Protein AF-A0A937C2H9-F1 (afdb_monomer_lite)

Sequence (146 aa):
MQTLRETIWVLNKDKISGVEFFDNPVNHAARFIESYASIQLQTEENITEGFELNSGQALQLFRICQEAITNACKHSGATVIHITAASATNRLSVRISDNGKGFDTGLDVLGHFGLQNMKQRAEESNLEPTIDLSCHRHHGDCLCYC

pLDDT: mean 72.84, std 17.7, range [28.94, 94.25]

Radius of gyration: 14.74 Å; chains: 1; bounding box: 37×33×36 Å

Secondary structure (DSSP, 8-state):
--HHHHHHHHHT-SEEEHHHHHHHHHHHHHHHHTTSTTPEEEEEEEPPTT-EEEHHHHHHHHHHHHHHHHHIIIII--SEEEEEEEEETTEEEEEEEE-S----TTT-HHHHHHHHHHHHHHHHTTS---EEEEB--SS--EEEE-

Structure (mmCIF, N/CA/C/O backbone):
data_AF-A0A937C2H9-F1
#
_entry.id   AF-A0A937C2H9-F1
#
loop_
_atom_site.group_PDB
_atom_site.id
_atom_site.type_symbol
_atom_site.label_atom_id
_atom_site.label_alt_id
_atom_site.label_comp_id
_atom_site.label_asym_id
_atom_site.label_entity_id
_atom_site.label_seq_id
_atom_site.pdbx_PDB_ins_code
_atom_site.Cartn_x
_atom_site.Cartn_y
_atom_site.Cartn_z
_atom_site.occupancy
_atom_site.B_iso_or_equiv
_atom_site.auth_seq_id
_atom_site.a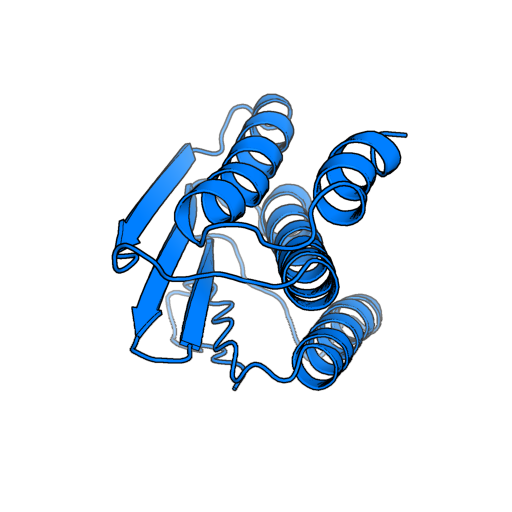uth_comp_id
_atom_site.auth_asym_id
_atom_site.auth_atom_id
_atom_site.pdbx_PDB_model_num
ATOM 1 N N . MET A 1 1 ? 14.863 11.355 2.784 1.00 42.16 1 MET A N 1
ATOM 2 C CA . MET A 1 1 ? 14.366 11.322 4.179 1.00 42.16 1 MET A CA 1
ATOM 3 C C . MET A 1 1 ? 12.923 11.817 4.201 1.00 42.16 1 MET A C 1
ATOM 5 O O . MET A 1 1 ? 12.717 13.019 4.132 1.00 42.16 1 MET A O 1
ATOM 9 N N . GLN A 1 2 ? 11.937 10.913 4.215 1.00 49.91 2 GLN A N 1
ATOM 10 C CA . GLN A 1 2 ? 10.502 11.256 4.120 1.00 49.91 2 GLN A CA 1
ATOM 11 C C . GLN A 1 2 ? 9.600 10.394 5.028 1.00 49.91 2 GLN A C 1
ATOM 13 O O . GLN A 1 2 ? 8.385 10.430 4.905 1.00 49.91 2 GLN A O 1
ATOM 18 N N . THR A 1 3 ? 10.169 9.649 5.978 1.00 53.53 3 THR A N 1
ATOM 19 C CA . THR A 1 3 ? 9.414 8.708 6.824 1.00 53.53 3 THR A CA 1
ATOM 20 C C . THR A 1 3 ? 8.667 9.380 7.982 1.00 53.53 3 THR A C 1
ATOM 22 O O . THR A 1 3 ? 7.663 8.850 8.451 1.00 53.53 3 THR A O 1
ATOM 25 N N . LEU A 1 4 ? 9.105 10.562 8.442 1.00 57.09 4 LEU A N 1
ATOM 26 C CA . LEU A 1 4 ? 8.520 11.188 9.634 1.00 57.09 4 LEU A CA 1
ATOM 27 C C . LEU A 1 4 ? 7.106 11.744 9.409 1.00 57.09 4 LEU A C 1
ATOM 29 O O . LEU A 1 4 ? 6.270 11.576 10.282 1.00 57.09 4 LEU A O 1
ATOM 33 N N . ARG A 1 5 ? 6.807 12.390 8.271 1.00 63.59 5 ARG A N 1
ATOM 34 C CA . ARG A 1 5 ? 5.518 13.091 8.070 1.00 63.59 5 ARG A CA 1
ATOM 35 C C . ARG A 1 5 ? 4.328 12.129 7.987 1.00 63.59 5 ARG A C 1
ATOM 37 O O . ARG A 1 5 ? 3.289 12.405 8.572 1.00 63.59 5 ARG A O 1
ATOM 44 N N . GLU A 1 6 ? 4.512 11.003 7.307 1.00 63.69 6 GLU A N 1
ATOM 45 C CA . GLU A 1 6 ? 3.489 9.956 7.168 1.00 63.69 6 GLU A CA 1
ATOM 46 C C . GLU A 1 6 ? 3.281 9.213 8.496 1.00 63.69 6 GLU A C 1
ATOM 48 O O . GLU A 1 6 ? 2.159 8.896 8.869 1.00 63.69 6 GLU A O 1
ATOM 53 N N . THR A 1 7 ? 4.351 9.039 9.279 1.00 62.59 7 THR A N 1
ATOM 54 C CA . THR A 1 7 ? 4.263 8.448 10.623 1.00 62.59 7 THR A CA 1
ATOM 55 C C . THR A 1 7 ? 3.625 9.410 11.636 1.00 62.59 7 THR A C 1
ATOM 57 O O . THR A 1 7 ? 2.847 8.976 12.476 1.00 62.59 7 THR A O 1
ATOM 60 N N . ILE A 1 8 ? 3.905 10.719 11.554 1.00 66.69 8 ILE A N 1
ATOM 61 C CA . ILE A 1 8 ? 3.288 11.749 12.413 1.00 66.69 8 ILE A CA 1
ATOM 62 C C . ILE A 1 8 ? 1.767 11.754 12.246 1.00 66.69 8 ILE A C 1
ATOM 64 O O . ILE A 1 8 ? 1.054 11.886 13.236 1.00 66.69 8 ILE A O 1
ATOM 68 N N . TRP A 1 9 ? 1.274 11.601 11.013 1.00 71.94 9 TRP A N 1
ATOM 69 C CA . TRP A 1 9 ? -0.161 11.508 10.752 1.00 71.94 9 TRP A CA 1
ATOM 70 C C . TRP A 1 9 ? -0.800 10.345 11.527 1.00 71.94 9 TRP A C 1
ATOM 72 O O . TRP A 1 9 ? -1.806 10.555 12.201 1.00 71.94 9 TRP A O 1
ATOM 82 N N . VAL A 1 10 ? -0.160 9.170 11.527 1.00 71.12 10 VAL A N 1
ATOM 83 C CA . VAL A 1 10 ? -0.642 8.007 12.286 1.00 71.12 10 VAL A CA 1
ATOM 84 C C . VAL A 1 10 ? -0.577 8.232 13.799 1.00 71.12 10 VAL A C 1
ATOM 86 O O . VAL A 1 10 ? -1.485 7.844 14.526 1.00 71.12 10 VAL A O 1
ATOM 89 N N . LEU A 1 11 ? 0.497 8.850 14.292 1.00 71.56 11 LEU A N 1
ATOM 90 C CA . LEU A 1 11 ? 0.738 9.009 15.731 1.00 71.56 11 LEU A CA 1
ATOM 91 C C . LEU A 1 11 ? -0.122 10.097 16.391 1.00 71.56 11 LEU A C 1
ATOM 93 O O . LEU A 1 11 ? -0.257 10.094 17.611 1.00 71.56 11 LEU A O 1
ATOM 97 N N . ASN A 1 12 ? -0.697 11.013 15.611 1.00 73.19 12 ASN A N 1
ATOM 98 C CA . ASN A 1 12 ? -1.492 12.132 16.127 1.00 73.19 12 ASN A CA 1
ATOM 99 C C . ASN A 1 12 ? -3.005 11.859 16.173 1.00 73.19 12 ASN A C 1
ATOM 101 O O . ASN A 1 12 ? -3.768 12.766 16.510 1.00 73.19 12 ASN A O 1
ATOM 105 N N . LYS A 1 13 ? -3.455 10.649 15.820 1.00 75.31 13 LYS A N 1
ATOM 106 C CA . LYS A 1 13 ? -4.873 10.268 15.820 1.00 75.31 13 LYS A CA 1
ATOM 107 C C . LYS A 1 13 ? -5.098 8.977 16.597 1.00 75.31 13 LYS A C 1
ATOM 109 O O . LYS A 1 13 ? -4.438 7.979 16.338 1.00 75.31 13 LYS A O 1
ATOM 114 N N . ASP A 1 14 ? -6.082 8.974 17.494 1.00 74.50 14 ASP A N 1
ATOM 115 C CA . ASP A 1 14 ? -6.472 7.763 18.232 1.00 74.50 14 ASP A CA 1
ATOM 116 C C . ASP A 1 14 ? -7.183 6.740 17.333 1.00 74.50 14 ASP A C 1
ATOM 118 O O . ASP A 1 14 ? -7.059 5.529 17.527 1.00 74.50 14 ASP A O 1
ATOM 122 N N . LYS A 1 15 ? -7.918 7.238 16.332 1.00 84.38 15 LYS A N 1
ATOM 123 C CA . LYS A 1 15 ? -8.693 6.457 15.366 1.00 84.38 15 LYS A CA 1
ATOM 124 C C . LYS A 1 15 ? -8.543 7.040 13.969 1.00 84.38 15 LYS A C 1
ATOM 126 O O . LYS A 1 15 ? -8.543 8.258 13.791 1.00 84.38 15 LYS A O 1
ATOM 131 N N . ILE A 1 16 ? -8.424 6.154 12.993 1.00 88.81 16 ILE A N 1
ATOM 132 C CA . ILE A 1 16 ? -8.230 6.463 11.580 1.00 88.81 16 ILE A CA 1
ATOM 133 C C . ILE A 1 16 ? -9.284 5.677 10.806 1.00 88.81 16 ILE A C 1
ATOM 135 O O . ILE A 1 16 ? -9.383 4.465 10.984 1.00 88.81 16 ILE A O 1
ATOM 139 N N . SER A 1 17 ? -10.079 6.335 9.962 1.00 90.50 17 SER A N 1
ATOM 140 C CA . SER A 1 17 ? -11.059 5.611 9.146 1.00 90.50 17 SER A CA 1
ATOM 141 C C . SER A 1 17 ? -10.355 4.759 8.087 1.00 90.50 17 SER A C 1
ATOM 143 O O . SER A 1 17 ? -9.262 5.098 7.633 1.00 90.50 17 SER A O 1
ATOM 145 N N . GLY A 1 18 ? -10.972 3.653 7.665 1.00 87.75 18 GLY A N 1
ATOM 146 C CA . GLY A 1 18 ? -10.393 2.792 6.627 1.00 87.75 18 GLY A CA 1
ATOM 147 C C . GLY A 1 18 ? -10.112 3.540 5.316 1.00 87.75 18 GLY A C 1
ATOM 148 O O . GLY A 1 18 ? -9.062 3.331 4.715 1.00 87.75 18 GLY A O 1
ATOM 149 N N . VAL A 1 19 ? -11.003 4.459 4.929 1.00 89.06 19 VAL A N 1
ATOM 150 C CA . VAL A 1 19 ? -10.842 5.334 3.753 1.00 89.06 19 VAL A CA 1
ATOM 151 C C . VAL A 1 19 ? -9.635 6.260 3.924 1.00 89.06 19 VAL A C 1
ATOM 153 O O . VAL A 1 19 ? -8.748 6.296 3.077 1.00 89.06 19 VAL A O 1
ATOM 156 N N . GLU A 1 20 ? -9.529 6.938 5.073 1.00 89.38 20 GLU A N 1
ATOM 157 C CA . GLU A 1 20 ? -8.392 7.823 5.354 1.00 89.38 20 GLU A CA 1
ATOM 158 C C . GLU A 1 20 ? -7.069 7.045 5.394 1.00 89.38 20 GLU A C 1
ATOM 160 O O . GLU A 1 20 ? -6.021 7.527 4.958 1.00 89.38 20 GLU A O 1
ATOM 165 N N . PHE A 1 21 ? -7.103 5.811 5.900 1.00 90.44 21 PHE A N 1
ATOM 166 C CA . PHE A 1 21 ? -5.965 4.916 5.806 1.00 90.44 21 PHE A CA 1
ATOM 167 C C . PHE A 1 21 ? -5.602 4.622 4.348 1.00 90.44 21 PHE A C 1
ATOM 169 O O . PHE A 1 21 ? -4.430 4.756 4.005 1.00 90.44 21 PHE A O 1
ATOM 176 N N . PHE A 1 22 ? -6.565 4.252 3.500 1.00 91.12 22 PHE A N 1
ATOM 177 C CA . PHE A 1 22 ? -6.319 3.840 2.115 1.00 91.12 22 PHE A CA 1
ATOM 178 C C . PHE A 1 22 ? -5.680 4.939 1.256 1.00 91.12 22 PHE A C 1
ATOM 180 O O . PHE A 1 22 ? -4.782 4.655 0.456 1.00 91.12 22 PHE A O 1
ATOM 187 N N . ASP A 1 23 ? -6.031 6.200 1.505 1.00 90.88 23 ASP A N 1
ATOM 188 C CA . ASP A 1 23 ? -5.406 7.349 0.847 1.00 90.88 23 ASP A CA 1
ATOM 189 C C . ASP A 1 23 ? -3.881 7.394 1.047 1.00 90.88 23 ASP A C 1
ATOM 191 O O . ASP A 1 23 ? -3.142 7.871 0.183 1.00 90.88 23 ASP A O 1
ATOM 195 N N . ASN A 1 24 ? -3.360 6.902 2.175 1.00 90.62 24 ASN A N 1
ATOM 196 C CA . ASN A 1 24 ? -1.939 7.022 2.503 1.00 90.62 24 ASN A CA 1
ATOM 197 C C . ASN A 1 24 ? -1.041 6.125 1.627 1.00 90.62 24 ASN A C 1
ATOM 199 O O . ASN A 1 24 ? -0.123 6.662 0.994 1.00 90.62 24 ASN A O 1
ATOM 203 N N . PRO A 1 25 ? -1.267 4.797 1.525 1.00 89.19 25 PRO A N 1
ATOM 204 C CA . PRO A 1 25 ? -0.577 3.941 0.562 1.00 89.19 25 PRO A CA 1
ATOM 205 C C . PRO A 1 25 ? -0.708 4.421 -0.884 1.00 89.19 25 PRO A C 1
ATOM 207 O O . PRO A 1 25 ? 0.289 4.425 -1.605 1.00 89.19 25 PRO A O 1
ATOM 210 N N . VAL A 1 26 ? -1.894 4.878 -1.301 1.00 91.62 26 VAL A N 1
ATOM 211 C CA . VAL A 1 26 ? -2.129 5.386 -2.664 1.00 91.62 26 VAL A CA 1
ATOM 212 C C . VAL A 1 26 ? -1.273 6.623 -2.938 1.00 91.62 26 VAL A C 1
ATOM 214 O O . VAL A 1 26 ? -0.532 6.665 -3.920 1.00 91.62 26 VAL A O 1
ATOM 217 N N . ASN A 1 27 ? -1.282 7.600 -2.028 1.00 90.56 27 ASN A N 1
ATOM 218 C CA . ASN A 1 27 ? -0.457 8.802 -2.143 1.00 90.56 27 ASN A CA 1
ATOM 219 C C . ASN A 1 27 ? 1.044 8.499 -2.075 1.00 90.56 27 ASN A C 1
ATOM 221 O O . ASN A 1 27 ? 1.852 9.222 -2.664 1.00 90.56 27 ASN A O 1
ATOM 225 N N . HIS A 1 28 ? 1.442 7.473 -1.322 1.00 88.75 28 HIS A N 1
ATOM 226 C CA . HIS A 1 28 ? 2.824 7.009 -1.281 1.00 88.75 28 HIS A CA 1
ATOM 227 C C . HIS A 1 28 ? 3.237 6.396 -2.629 1.00 88.75 28 HIS A C 1
ATOM 229 O O . HIS A 1 28 ? 4.280 6.765 -3.169 1.00 88.75 28 HIS A O 1
ATOM 235 N N . ALA A 1 29 ? 2.396 5.532 -3.207 1.00 88.81 29 ALA A N 1
ATOM 236 C CA . ALA A 1 29 ? 2.625 4.924 -4.515 1.00 88.81 29 ALA A CA 1
ATOM 237 C C . ALA A 1 29 ? 2.691 5.963 -5.636 1.00 88.81 29 ALA A C 1
ATOM 239 O O . ALA A 1 29 ? 3.637 5.934 -6.418 1.00 88.81 29 ALA A O 1
ATOM 240 N N . ALA A 1 30 ? 1.754 6.915 -5.678 1.00 89.75 30 ALA A N 1
ATOM 241 C CA . ALA A 1 30 ? 1.725 7.973 -6.688 1.00 89.75 30 ALA A CA 1
ATOM 242 C C . ALA A 1 30 ? 3.046 8.764 -6.726 1.00 89.75 30 ALA A C 1
ATOM 244 O O . ALA A 1 30 ? 3.666 8.887 -7.780 1.00 89.75 30 ALA A O 1
ATOM 245 N N . ARG A 1 31 ? 3.545 9.192 -5.558 1.00 86.25 31 ARG A N 1
ATOM 246 C CA . ARG A 1 31 ? 4.836 9.895 -5.430 1.00 86.25 31 ARG A CA 1
ATOM 247 C C . ARG A 1 31 ? 6.029 9.039 -5.842 1.00 86.25 31 ARG A C 1
ATOM 249 O O . ARG A 1 31 ? 7.008 9.551 -6.378 1.00 86.25 31 ARG A O 1
ATOM 256 N N . PHE A 1 32 ? 5.974 7.739 -5.568 1.00 81.69 32 PHE A N 1
ATOM 257 C CA . PHE A 1 32 ? 7.028 6.823 -5.986 1.00 81.69 32 PHE A CA 1
ATOM 258 C C . PHE A 1 32 ? 7.044 6.676 -7.510 1.00 81.69 32 PHE A C 1
ATOM 260 O O . PHE A 1 32 ? 8.098 6.805 -8.126 1.00 81.69 32 PHE A O 1
ATOM 267 N N . ILE A 1 33 ? 5.870 6.473 -8.110 1.00 84.38 33 ILE A N 1
ATOM 268 C CA . ILE A 1 33 ? 5.662 6.273 -9.547 1.00 84.38 33 ILE A CA 1
ATOM 269 C C . ILE A 1 33 ? 6.006 7.523 -10.365 1.00 84.38 33 ILE A C 1
ATOM 271 O O . ILE A 1 33 ? 6.492 7.381 -11.481 1.00 84.38 33 ILE A O 1
ATOM 275 N N . GLU A 1 34 ? 5.877 8.736 -9.817 1.00 80.44 34 GLU A N 1
ATOM 276 C CA . GLU A 1 34 ? 6.371 9.963 -10.473 1.00 80.44 34 GLU A CA 1
ATOM 277 C C . GLU A 1 34 ? 7.854 9.865 -10.882 1.00 80.44 34 GLU A C 1
ATOM 279 O O . GLU A 1 34 ? 8.265 10.435 -11.892 1.00 80.44 34 GLU A O 1
ATOM 284 N N . SER A 1 35 ? 8.662 9.099 -10.136 1.00 78.88 35 SER A N 1
ATOM 285 C CA . SER A 1 35 ? 10.075 8.854 -10.465 1.00 78.88 35 SER A CA 1
ATOM 286 C C . SER A 1 35 ? 10.281 7.761 -11.529 1.00 78.88 35 SER A C 1
ATOM 288 O O . SER A 1 35 ? 11.390 7.599 -12.037 1.00 78.88 35 SER A O 1
ATOM 290 N N . TYR A 1 36 ? 9.230 7.018 -11.882 1.00 73.62 36 TYR A N 1
ATOM 291 C CA . TYR A 1 36 ? 9.226 5.890 -12.813 1.00 73.62 36 TYR A CA 1
ATOM 292 C C . TYR A 1 36 ? 8.149 6.105 -13.889 1.00 73.62 36 TYR A C 1
ATOM 294 O O . TYR A 1 36 ? 7.068 5.525 -13.832 1.00 73.62 36 TYR A O 1
ATOM 302 N N . ALA A 1 37 ? 8.474 6.905 -14.911 1.00 65.56 37 ALA A N 1
ATOM 303 C CA . ALA A 1 37 ? 7.560 7.412 -15.951 1.00 65.56 37 ALA A CA 1
ATOM 304 C C . ALA A 1 37 ? 6.734 6.368 -16.746 1.00 65.56 37 ALA A C 1
ATOM 306 O O . ALA A 1 37 ? 5.907 6.748 -17.570 1.00 65.56 37 ALA A O 1
ATOM 307 N N . SER A 1 38 ? 6.956 5.069 -16.529 1.00 80.44 38 SER A N 1
ATOM 308 C CA . SER A 1 38 ? 6.312 3.973 -17.269 1.00 80.44 38 SER A CA 1
ATOM 309 C C . SER A 1 38 ? 5.285 3.186 -16.446 1.00 80.44 38 SER A C 1
ATOM 311 O O . SER A 1 38 ? 4.673 2.268 -16.987 1.00 80.44 38 SER A O 1
ATOM 313 N N . ILE A 1 39 ? 5.129 3.484 -15.151 1.00 86.56 39 ILE A N 1
ATOM 314 C CA . ILE A 1 39 ? 4.249 2.724 -14.255 1.00 86.56 39 ILE A CA 1
ATOM 315 C C . ILE A 1 39 ? 2.893 3.426 -14.149 1.00 86.56 39 ILE A C 1
ATOM 317 O O . ILE A 1 39 ? 2.821 4.620 -13.876 1.00 86.56 39 ILE A O 1
ATOM 321 N N . GLN A 1 40 ? 1.809 2.683 -14.350 1.00 90.19 40 GLN A N 1
ATOM 322 C CA . GLN A 1 40 ? 0.441 3.138 -14.113 1.00 90.19 40 GLN A CA 1
ATOM 323 C C . GLN A 1 40 ? -0.034 2.675 -12.734 1.00 90.19 40 GLN A C 1
ATOM 325 O O . GLN A 1 40 ? 0.216 1.535 -12.341 1.00 90.19 40 GLN A O 1
ATOM 330 N N . LEU A 1 41 ? -0.745 3.547 -12.019 1.00 92.38 41 LEU A N 1
ATOM 331 C CA . LEU A 1 41 ? -1.396 3.216 -10.753 1.00 92.38 41 LEU A CA 1
ATOM 332 C C . LEU A 1 41 ? -2.888 2.979 -10.985 1.00 92.38 41 LEU A C 1
ATOM 334 O O . LEU A 1 41 ? -3.572 3.834 -11.545 1.00 92.38 41 LEU A O 1
ATOM 338 N N . GLN A 1 42 ? -3.384 1.835 -10.532 1.00 93.81 42 GLN A N 1
ATOM 339 C CA . GLN A 1 42 ? -4.805 1.504 -10.483 1.00 93.81 42 GLN A CA 1
ATOM 340 C C . GLN A 1 42 ? -5.228 1.339 -9.025 1.00 93.81 42 GLN A C 1
ATOM 342 O O . GLN A 1 42 ? -4.454 0.822 -8.211 1.00 93.81 42 GLN A O 1
ATOM 347 N N . THR A 1 43 ? -6.444 1.770 -8.695 1.00 94.25 43 THR A N 1
ATOM 348 C CA . THR A 1 43 ? -6.981 1.677 -7.337 1.00 94.25 43 THR A CA 1
ATOM 349 C C . THR A 1 43 ? -8.431 1.212 -7.324 1.00 94.25 43 THR A C 1
ATOM 351 O O . THR A 1 43 ? -9.221 1.601 -8.183 1.00 94.25 43 THR A O 1
ATOM 354 N N . GLU A 1 44 ? -8.785 0.411 -6.322 1.00 93.50 44 GLU A N 1
ATOM 355 C CA . GLU A 1 44 ? -10.166 0.002 -6.049 1.00 93.50 44 GLU A CA 1
ATOM 356 C C . GLU A 1 44 ? -10.426 0.023 -4.539 1.00 93.50 44 GLU A C 1
ATOM 358 O O . GLU A 1 44 ? -9.664 -0.546 -3.757 1.00 93.50 44 GLU A O 1
ATOM 363 N N . GLU A 1 45 ? -11.503 0.679 -4.117 1.00 92.56 45 GLU A N 1
ATOM 364 C CA . GLU A 1 45 ? -11.882 0.785 -2.709 1.00 92.56 45 GLU A CA 1
ATOM 365 C C . GLU A 1 45 ? -13.284 0.212 -2.492 1.00 92.56 45 GLU A C 1
ATOM 367 O O . GLU A 1 45 ? -14.241 0.591 -3.165 1.00 92.56 45 GLU A O 1
ATOM 372 N N . ASN A 1 46 ? -13.404 -0.687 -1.518 1.00 92.88 46 ASN A N 1
ATOM 373 C CA . ASN A 1 46 ? -14.661 -1.249 -1.045 1.00 92.88 46 ASN A CA 1
ATOM 374 C C . ASN A 1 46 ? -14.656 -1.336 0.491 1.00 92.88 46 ASN A C 1
ATOM 376 O O . ASN A 1 46 ? -14.658 -2.415 1.093 1.00 92.88 46 ASN A O 1
ATOM 380 N N . ILE A 1 47 ? -14.560 -0.173 1.135 1.00 89.75 47 ILE A N 1
ATOM 381 C CA . ILE A 1 47 ? -14.503 -0.040 2.591 1.00 89.75 47 ILE A CA 1
ATOM 382 C C . ILE A 1 47 ? -15.886 0.360 3.109 1.00 89.75 47 ILE A C 1
ATOM 384 O O . ILE A 1 47 ? -16.517 1.300 2.636 1.00 89.75 47 ILE A O 1
ATOM 388 N N . THR A 1 48 ? -16.368 -0.378 4.100 1.00 89.00 48 THR A N 1
ATOM 389 C CA . THR A 1 48 ? -17.628 -0.129 4.794 1.00 89.00 48 THR A CA 1
ATOM 390 C C . THR A 1 48 ? -17.507 1.139 5.631 1.00 89.00 48 THR A C 1
ATOM 392 O O . THR A 1 48 ? -16.521 1.343 6.344 1.00 89.00 48 THR A O 1
ATOM 395 N N . GLU A 1 49 ? -18.539 1.977 5.573 1.00 85.56 49 GLU A N 1
ATOM 396 C CA . GLU A 1 49 ? -18.622 3.189 6.380 1.00 85.56 49 GLU A CA 1
ATOM 397 C C . GLU A 1 49 ? -18.493 2.867 7.879 1.00 85.56 49 GLU A C 1
ATOM 399 O O . GLU A 1 49 ? -19.082 1.910 8.384 1.00 85.56 49 GLU A O 1
ATOM 404 N N . GLY A 1 50 ? -17.692 3.659 8.593 1.00 85.06 50 GLY A N 1
ATOM 405 C CA . GLY A 1 50 ? -17.448 3.470 10.025 1.00 85.06 50 GLY A CA 1
ATOM 406 C C . GLY A 1 50 ? -16.393 2.417 10.380 1.00 85.06 50 GLY A C 1
ATOM 407 O O . GLY A 1 50 ? -16.150 2.207 11.566 1.00 85.06 50 GLY A O 1
ATOM 408 N N . PHE A 1 51 ? -15.732 1.778 9.404 1.00 87.94 51 PHE A N 1
ATOM 409 C CA . PHE A 1 51 ? -14.546 0.971 9.696 1.00 87.94 51 PHE A CA 1
ATOM 410 C C . PHE A 1 51 ? -13.397 1.866 10.185 1.00 87.94 51 PHE A C 1
ATOM 412 O O . PHE A 1 51 ? -13.027 2.837 9.518 1.00 87.94 51 PHE A O 1
ATOM 419 N N . GLU A 1 52 ? -12.801 1.515 11.325 1.00 89.12 52 GLU A N 1
ATOM 420 C CA . GLU A 1 52 ? -11.731 2.281 11.963 1.00 89.12 52 GLU A CA 1
ATOM 421 C C . GLU A 1 52 ? -10.542 1.390 12.333 1.00 89.12 52 GLU A C 1
ATOM 423 O O . GLU A 1 52 ? -10.692 0.247 12.762 1.00 89.12 52 GLU A O 1
ATOM 428 N N . LEU A 1 53 ? -9.351 1.965 12.218 1.00 86.19 53 LEU A N 1
ATOM 429 C CA . LEU A 1 53 ? -8.089 1.427 12.699 1.00 86.19 53 LEU A CA 1
ATOM 430 C C . LEU A 1 53 ? -7.608 2.279 13.870 1.00 86.19 53 LEU A C 1
ATOM 432 O O . LEU A 1 53 ? -7.736 3.506 13.853 1.00 86.19 53 LEU A O 1
ATOM 436 N N . ASN A 1 54 ? -6.988 1.648 14.864 1.00 87.19 54 ASN A N 1
ATOM 437 C CA . ASN A 1 54 ? -6.172 2.399 15.814 1.00 87.19 54 ASN A CA 1
ATOM 438 C C . ASN A 1 54 ? -4.825 2.796 15.178 1.00 87.19 54 ASN A C 1
ATOM 440 O O . ASN A 1 54 ? -4.406 2.245 14.155 1.00 87.19 54 ASN A O 1
ATOM 444 N N . SER A 1 55 ? -4.120 3.740 15.797 1.00 84.62 55 SER A N 1
ATOM 445 C CA . SER A 1 55 ? -2.821 4.221 15.308 1.00 84.62 55 SER A CA 1
ATOM 446 C C . SER A 1 55 ? -1.774 3.111 15.156 1.00 84.62 55 SER A C 1
ATOM 448 O O . SER A 1 55 ? -1.047 3.078 14.166 1.00 84.62 55 SER A O 1
ATOM 450 N N . GLY A 1 56 ? -1.710 2.155 16.085 1.00 83.12 56 GLY A N 1
ATOM 451 C CA . GLY A 1 56 ? -0.789 1.017 15.997 1.00 83.12 56 GLY A CA 1
ATOM 452 C C . GLY A 1 56 ? -1.052 0.149 14.763 1.00 83.12 56 GLY A C 1
ATOM 453 O O . GLY A 1 56 ? -0.132 -0.151 14.003 1.00 83.12 56 GLY A O 1
ATOM 454 N N . GLN A 1 57 ? -2.319 -0.184 14.523 1.00 83.88 57 GLN A N 1
ATOM 455 C CA . GLN A 1 57 ? -2.776 -0.945 13.361 1.00 83.88 57 GLN A CA 1
ATOM 456 C C . GLN A 1 57 ? -2.456 -0.232 12.048 1.00 83.88 57 GLN A C 1
ATOM 458 O O . GLN A 1 57 ? -1.828 -0.815 11.163 1.00 83.88 57 GLN A O 1
ATOM 463 N N . ALA A 1 58 ? -2.840 1.041 11.942 1.00 86.06 58 ALA A N 1
ATOM 464 C CA . ALA A 1 58 ? -2.577 1.851 10.761 1.00 86.06 58 ALA A CA 1
ATOM 465 C C . ALA A 1 58 ? -1.071 1.971 10.484 1.00 86.06 58 ALA A C 1
ATOM 467 O O . ALA A 1 58 ? -0.650 1.870 9.334 1.00 86.06 58 ALA A O 1
ATOM 468 N N . LEU A 1 59 ? -0.241 2.119 11.524 1.00 85.31 59 LEU A N 1
ATOM 469 C CA . LEU A 1 59 ? 1.209 2.229 11.367 1.00 85.31 59 LEU A CA 1
ATOM 470 C C . LEU A 1 59 ? 1.812 0.949 10.790 1.00 85.31 59 LEU A C 1
ATOM 472 O O . LEU A 1 59 ? 2.615 1.012 9.857 1.00 85.31 59 LEU A O 1
ATOM 476 N N . GLN A 1 60 ? 1.452 -0.205 11.352 1.00 81.94 60 GLN A N 1
ATOM 477 C CA . GLN A 1 60 ? 1.997 -1.483 10.902 1.00 81.94 60 GLN A CA 1
ATOM 478 C C . GLN A 1 60 ? 1.537 -1.809 9.483 1.00 81.94 60 GLN A C 1
ATOM 480 O O . GLN A 1 60 ? 2.367 -2.137 8.633 1.00 81.94 60 GLN A O 1
ATOM 485 N N . LEU A 1 61 ? 0.248 -1.616 9.192 1.00 83.38 61 LEU A N 1
ATOM 486 C CA . LEU A 1 61 ? -0.311 -1.840 7.862 1.00 83.38 61 LEU A CA 1
ATOM 487 C C . LEU A 1 61 ? 0.311 -0.900 6.820 1.00 83.38 61 LEU A C 1
ATOM 489 O O . LEU A 1 61 ? 0.693 -1.342 5.736 1.00 83.38 61 LEU A O 1
ATOM 493 N N . PHE A 1 62 ? 0.505 0.376 7.161 1.00 86.31 62 PHE A N 1
ATOM 494 C CA . PHE A 1 62 ? 1.157 1.337 6.275 1.00 86.31 62 PHE A CA 1
ATOM 495 C C . PHE A 1 62 ? 2.603 0.942 5.965 1.00 86.31 62 PHE A C 1
ATOM 497 O O . PHE A 1 62 ? 3.024 0.977 4.811 1.00 86.31 62 PHE A O 1
ATOM 504 N N . ARG A 1 63 ? 3.360 0.498 6.972 1.00 83.75 63 ARG A N 1
ATOM 505 C CA . ARG A 1 63 ? 4.739 0.028 6.787 1.00 83.75 63 ARG A CA 1
ATOM 506 C C . ARG A 1 63 ? 4.834 -1.200 5.883 1.00 83.75 63 ARG A C 1
ATOM 508 O O . ARG A 1 63 ? 5.817 -1.337 5.160 1.00 83.75 63 ARG A O 1
ATOM 515 N N . ILE A 1 64 ? 3.845 -2.091 5.940 1.00 83.38 64 ILE A N 1
ATOM 516 C CA . ILE A 1 64 ? 3.752 -3.231 5.023 1.00 83.38 64 ILE A CA 1
ATOM 517 C C . ILE A 1 64 ? 3.481 -2.732 3.600 1.00 83.38 64 ILE A C 1
ATOM 519 O O . ILE A 1 64 ? 4.182 -3.121 2.668 1.00 83.38 64 ILE A O 1
ATOM 523 N N . CYS A 1 65 ? 2.542 -1.797 3.438 1.00 86.38 65 CYS A N 1
ATOM 524 C CA . CYS A 1 65 ? 2.239 -1.204 2.137 1.00 86.38 65 CYS A CA 1
ATOM 525 C C . CYS A 1 65 ? 3.456 -0.501 1.516 1.00 86.38 65 CYS A C 1
ATOM 527 O O . CYS A 1 65 ? 3.719 -0.672 0.330 1.00 86.38 65 CYS A O 1
ATOM 529 N N . GLN A 1 66 ? 4.226 0.256 2.306 1.00 85.94 66 GLN A N 1
ATOM 530 C CA . GLN A 1 66 ? 5.443 0.931 1.838 1.00 85.94 66 GLN A CA 1
ATOM 531 C C . GLN A 1 66 ? 6.479 -0.053 1.288 1.00 85.94 66 GLN A C 1
ATOM 533 O O . GLN A 1 66 ? 7.069 0.196 0.235 1.00 85.94 66 GLN A O 1
ATOM 538 N N . GLU A 1 67 ? 6.699 -1.167 1.987 1.00 83.25 67 GLU A N 1
ATOM 539 C CA . GLU A 1 67 ? 7.627 -2.212 1.554 1.00 83.25 67 GLU A CA 1
ATOM 540 C C . GLU A 1 67 ? 7.142 -2.865 0.253 1.00 83.25 67 GLU A C 1
ATOM 542 O O . GLU A 1 67 ? 7.900 -2.963 -0.711 1.00 83.25 67 GLU A O 1
ATOM 547 N N . ALA A 1 68 ? 5.856 -3.218 0.180 1.00 83.06 68 ALA A N 1
ATOM 548 C CA . ALA A 1 68 ? 5.244 -3.788 -1.018 1.00 83.06 68 ALA A CA 1
ATOM 549 C C . ALA A 1 68 ? 5.347 -2.854 -2.238 1.00 83.06 68 ALA A C 1
ATOM 551 O O . ALA A 1 68 ? 5.814 -3.270 -3.297 1.00 83.06 68 ALA A O 1
ATOM 552 N N . ILE A 1 69 ? 4.988 -1.575 -2.080 1.00 86.19 69 ILE A N 1
ATOM 553 C CA . ILE A 1 69 ? 5.093 -0.553 -3.135 1.00 86.19 69 ILE A CA 1
ATOM 554 C C . ILE A 1 69 ? 6.552 -0.365 -3.561 1.00 86.19 69 ILE A C 1
ATOM 556 O O . ILE A 1 69 ? 6.845 -0.279 -4.753 1.00 86.19 69 ILE A O 1
ATOM 560 N N . THR A 1 70 ? 7.484 -0.325 -2.606 1.00 85.00 70 THR A N 1
ATOM 561 C CA . THR A 1 70 ? 8.916 -0.192 -2.903 1.00 85.00 70 THR A CA 1
ATOM 562 C C . THR A 1 70 ? 9.412 -1.377 -3.725 1.00 85.00 70 THR A C 1
ATOM 564 O O . THR A 1 70 ? 10.124 -1.176 -4.713 1.00 85.00 70 THR A O 1
ATOM 567 N N . ASN A 1 71 ? 9.007 -2.593 -3.356 1.00 81.69 71 ASN A N 1
ATOM 568 C CA . ASN A 1 71 ? 9.380 -3.815 -4.059 1.00 81.69 71 ASN A CA 1
ATOM 569 C C . ASN A 1 71 ? 8.809 -3.851 -5.480 1.00 81.69 71 ASN A C 1
ATOM 571 O O . ASN A 1 71 ? 9.556 -4.102 -6.432 1.00 81.69 71 ASN A O 1
ATOM 575 N N . ALA A 1 72 ? 7.535 -3.490 -5.643 1.00 82.19 72 ALA A N 1
ATOM 576 C CA . ALA A 1 72 ? 6.910 -3.355 -6.951 1.00 82.19 72 ALA A CA 1
ATOM 577 C C . ALA A 1 72 ? 7.645 -2.314 -7.817 1.00 82.19 72 ALA A C 1
ATOM 579 O O . ALA A 1 72 ? 8.118 -2.642 -8.903 1.00 82.19 72 ALA A O 1
ATOM 580 N N . CYS A 1 73 ? 7.851 -1.087 -7.336 1.00 82.50 73 CYS A N 1
ATOM 581 C CA . CYS A 1 73 ? 8.463 -0.020 -8.136 1.00 82.50 73 CYS A CA 1
ATOM 582 C C . CYS A 1 73 ? 9.947 -0.258 -8.470 1.00 82.50 73 CYS A C 1
ATOM 584 O O . CYS A 1 73 ? 10.384 0.038 -9.581 1.00 82.50 73 CYS A O 1
ATOM 586 N N . LYS A 1 74 ? 10.753 -0.758 -7.522 1.00 81.50 74 LYS A N 1
ATOM 587 C CA . LYS A 1 74 ? 12.214 -0.871 -7.704 1.00 81.50 74 LYS A CA 1
ATOM 588 C C . LYS A 1 74 ? 12.659 -2.172 -8.346 1.00 81.50 74 LYS A C 1
ATOM 590 O O . LYS A 1 74 ? 13.683 -2.183 -9.029 1.00 81.50 74 LYS A O 1
ATOM 595 N N . HIS A 1 75 ? 11.955 -3.267 -8.075 1.00 75.06 75 HIS A N 1
ATOM 596 C CA . HIS A 1 75 ? 12.485 -4.601 -8.342 1.00 75.06 75 HIS A CA 1
ATOM 597 C C . HIS A 1 75 ? 11.690 -5.372 -9.392 1.00 75.06 75 HIS A C 1
ATOM 599 O O . HIS A 1 75 ? 12.299 -6.159 -10.115 1.00 75.06 75 HIS A O 1
ATOM 605 N N . SER A 1 76 ? 10.383 -5.132 -9.535 1.00 75.62 76 SER A N 1
ATOM 606 C CA . SER A 1 76 ? 9.523 -5.949 -10.405 1.00 75.62 76 SER A CA 1
ATOM 607 C C . SER A 1 76 ? 9.690 -5.660 -11.907 1.00 75.62 76 SER A C 1
ATOM 609 O O . SER A 1 76 ? 9.505 -6.558 -12.729 1.00 75.62 76 SER A O 1
ATOM 611 N N . GLY A 1 77 ? 10.055 -4.428 -12.286 1.00 77.31 77 GLY A N 1
ATOM 612 C CA . GLY A 1 77 ? 9.975 -3.972 -13.681 1.00 77.31 77 GLY A CA 1
ATOM 613 C C . GLY A 1 77 ? 8.535 -3.874 -14.208 1.00 77.31 77 GLY A C 1
ATOM 614 O O . GLY A 1 77 ? 8.331 -3.911 -15.419 1.00 77.31 77 GLY A O 1
ATOM 615 N N . ALA A 1 78 ? 7.549 -3.798 -13.310 1.00 83.19 78 ALA A N 1
ATOM 616 C CA . ALA A 1 78 ? 6.140 -3.669 -13.641 1.00 83.19 78 ALA A CA 1
ATOM 617 C C . ALA A 1 78 ? 5.839 -2.377 -14.404 1.00 83.19 78 ALA A C 1
ATOM 619 O O . ALA A 1 78 ? 6.520 -1.362 -14.277 1.00 83.19 78 ALA A O 1
ATOM 620 N N . THR A 1 79 ? 4.763 -2.434 -15.178 1.00 87.94 79 THR A N 1
ATOM 621 C CA . THR A 1 79 ? 4.153 -1.292 -15.874 1.00 87.94 79 THR A CA 1
ATOM 622 C C . THR A 1 79 ? 2.817 -0.897 -15.252 1.00 87.94 79 THR A C 1
ATOM 624 O O . THR A 1 79 ? 2.302 0.178 -15.540 1.00 87.94 79 THR A O 1
ATOM 627 N N . VAL A 1 80 ? 2.263 -1.739 -14.377 1.00 89.12 80 VAL A N 1
ATOM 628 C CA . VAL A 1 80 ? 1.020 -1.498 -13.646 1.00 89.12 80 VAL A CA 1
ATOM 629 C C . VAL A 1 80 ? 1.196 -1.950 -12.201 1.00 89.12 80 VAL A C 1
ATOM 631 O O . VAL A 1 80 ? 1.646 -3.069 -11.950 1.00 89.12 80 VAL A O 1
ATOM 634 N N . ILE A 1 81 ? 0.807 -1.084 -11.268 1.00 89.44 81 ILE A N 1
ATOM 635 C CA . ILE A 1 81 ? 0.605 -1.406 -9.855 1.00 89.44 81 ILE A CA 1
ATOM 636 C C . ILE A 1 81 ? -0.877 -1.210 -9.551 1.00 89.44 81 ILE A C 1
ATOM 638 O O . ILE A 1 81 ? -1.440 -0.155 -9.843 1.00 89.44 81 ILE A O 1
ATOM 642 N N . HIS A 1 82 ? -1.501 -2.219 -8.956 1.00 91.31 82 HIS A N 1
ATOM 643 C CA . HIS A 1 82 ? -2.901 -2.203 -8.566 1.00 91.31 82 HIS A CA 1
ATOM 644 C C . HIS A 1 82 ? -3.019 -2.351 -7.048 1.00 91.31 82 HIS A C 1
ATOM 646 O O . HIS A 1 82 ? -2.580 -3.353 -6.477 1.00 91.31 82 HIS A O 1
ATOM 652 N N . ILE A 1 83 ? -3.588 -1.330 -6.406 1.00 91.31 83 ILE A N 1
ATOM 653 C CA . ILE A 1 83 ? -3.804 -1.271 -4.960 1.00 91.31 83 ILE A CA 1
ATOM 654 C C . ILE A 1 83 ? -5.304 -1.344 -4.694 1.00 91.31 83 ILE A C 1
ATOM 656 O O . ILE A 1 83 ? -6.046 -0.456 -5.102 1.00 91.31 83 ILE A O 1
ATOM 660 N N . THR A 1 84 ? -5.753 -2.362 -3.972 1.00 90.88 84 THR A N 1
ATOM 661 C CA . THR A 1 84 ? -7.166 -2.502 -3.609 1.00 90.88 84 THR A CA 1
ATOM 662 C C . THR A 1 84 ? -7.340 -2.586 -2.106 1.00 90.88 84 THR A C 1
ATOM 664 O O . THR A 1 84 ? -6.529 -3.230 -1.439 1.00 90.88 84 THR A O 1
ATOM 667 N N . ALA A 1 85 ? -8.417 -2.020 -1.576 1.00 89.56 85 ALA A N 1
ATOM 668 C CA . ALA A 1 85 ? -8.809 -2.224 -0.189 1.00 89.56 85 ALA A CA 1
ATOM 669 C C . ALA A 1 85 ? -10.266 -2.659 -0.081 1.00 89.56 85 ALA A C 1
ATOM 671 O O . ALA A 1 85 ? -11.141 -2.100 -0.734 1.00 89.56 85 ALA A O 1
ATOM 672 N N . ALA A 1 86 ? -10.524 -3.640 0.776 1.00 89.75 86 ALA A N 1
ATOM 673 C CA . ALA A 1 86 ? -11.866 -4.096 1.094 1.00 89.75 86 ALA A CA 1
ATOM 674 C C . ALA A 1 86 ? -11.991 -4.336 2.596 1.00 89.75 86 ALA A C 1
ATOM 676 O O . ALA A 1 86 ? -11.097 -4.931 3.202 1.00 89.75 86 ALA A O 1
ATOM 677 N N . SER A 1 87 ? -13.097 -3.910 3.204 1.00 85.88 87 SER A N 1
ATOM 678 C CA . SER A 1 87 ? -13.355 -4.200 4.616 1.00 85.88 87 SER A CA 1
ATOM 679 C C . SER A 1 87 ? -14.539 -5.141 4.809 1.00 85.88 87 SER A C 1
ATOM 681 O O . SER A 1 87 ? -15.566 -5.011 4.149 1.00 85.88 87 SER A O 1
ATOM 683 N N . ALA A 1 88 ? -14.422 -6.018 5.797 1.00 81.69 88 ALA A N 1
ATOM 684 C CA . ALA A 1 88 ? -15.524 -6.754 6.403 1.00 81.69 88 ALA A CA 1
ATOM 685 C C . ALA A 1 88 ? -15.676 -6.324 7.872 1.00 81.69 88 ALA A C 1
ATOM 687 O O . ALA A 1 88 ? -14.854 -5.564 8.382 1.00 81.69 88 ALA A O 1
ATOM 688 N N . THR A 1 89 ? -16.694 -6.842 8.568 1.00 73.75 89 THR A N 1
ATOM 689 C CA . THR A 1 89 ? -17.132 -6.394 9.906 1.00 73.75 89 THR A CA 1
ATOM 690 C C . THR A 1 89 ? -15.999 -6.072 10.889 1.00 73.75 89 THR A C 1
ATOM 692 O O . THR A 1 89 ? -16.104 -5.072 11.581 1.00 73.75 89 THR A O 1
ATOM 695 N N . ASN A 1 90 ? -14.908 -6.851 10.915 1.00 72.44 90 ASN A N 1
ATOM 696 C CA . ASN A 1 90 ? -13.746 -6.617 11.789 1.00 72.44 90 ASN A CA 1
ATOM 697 C C . ASN A 1 90 ? -12.391 -6.737 11.067 1.00 72.44 90 ASN A C 1
ATOM 699 O O . ASN A 1 90 ? -11.368 -6.996 11.700 1.00 72.44 90 ASN A O 1
ATOM 703 N N . ARG A 1 91 ? -12.362 -6.642 9.735 1.00 80.69 91 ARG A N 1
ATOM 704 C CA . ARG A 1 91 ? -11.140 -6.901 8.962 1.00 80.69 91 ARG A CA 1
ATOM 705 C C . ARG A 1 91 ? -10.992 -5.899 7.835 1.00 80.69 91 ARG A C 1
ATOM 707 O O . ARG A 1 91 ? -11.953 -5.644 7.122 1.00 80.69 91 ARG A O 1
ATOM 714 N N . LEU A 1 92 ? -9.774 -5.404 7.648 1.00 82.06 92 LEU A N 1
ATOM 715 C CA . LEU A 1 92 ? -9.370 -4.674 6.453 1.00 82.06 92 LEU A CA 1
ATOM 716 C C . LEU A 1 92 ? -8.394 -5.546 5.672 1.00 82.06 92 LEU A C 1
ATOM 718 O O . LEU A 1 92 ? -7.374 -5.976 6.209 1.00 82.06 92 LEU A O 1
ATOM 722 N N . SER A 1 93 ? -8.716 -5.807 4.413 1.00 84.56 93 SER A N 1
ATOM 723 C CA . SER 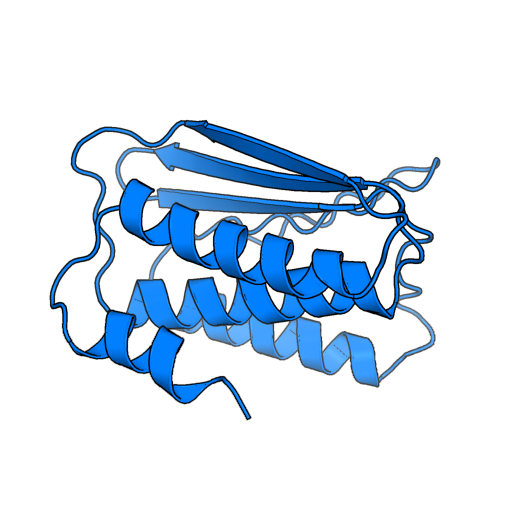A 1 93 ? -7.804 -6.412 3.455 1.00 84.56 93 SER A CA 1
ATOM 724 C C . SER A 1 93 ? -7.274 -5.318 2.545 1.00 84.56 93 SER A C 1
ATOM 726 O O . SER A 1 93 ? -8.048 -4.538 1.993 1.00 84.56 93 SER A 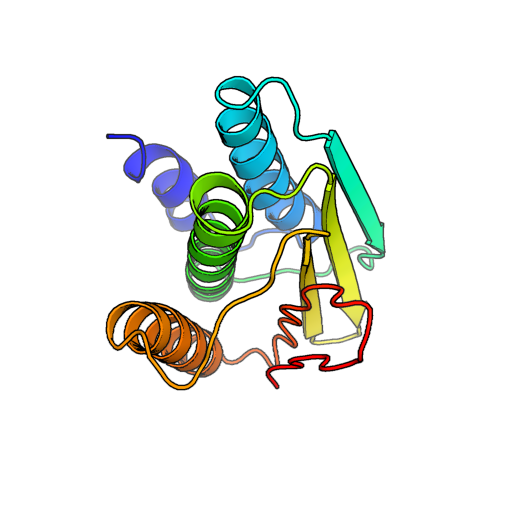O 1
ATOM 728 N N . VAL A 1 94 ? -5.953 -5.264 2.408 1.00 83.94 94 VAL A N 1
ATOM 729 C CA . VAL A 1 94 ? -5.267 -4.394 1.454 1.00 83.94 94 VAL A CA 1
ATOM 730 C C . VAL A 1 94 ? -4.436 -5.296 0.566 1.00 83.94 94 VAL A C 1
ATOM 732 O O . VAL A 1 94 ? -3.609 -6.057 1.061 1.00 83.94 94 VAL A O 1
ATOM 735 N N . ARG A 1 95 ? -4.652 -5.224 -0.741 1.00 84.88 95 ARG A N 1
ATOM 736 C CA . ARG A 1 95 ? -3.891 -5.983 -1.731 1.00 84.88 95 ARG A CA 1
ATOM 737 C C . ARG A 1 95 ? -3.093 -5.009 -2.576 1.00 84.88 95 ARG A C 1
ATOM 739 O O . ARG A 1 95 ? -3.631 -4.019 -3.061 1.00 84.88 95 ARG A O 1
ATOM 746 N N . ILE A 1 96 ? -1.810 -5.303 -2.738 1.00 84.06 96 ILE A N 1
ATOM 747 C CA . ILE A 1 96 ? -0.900 -4.558 -3.607 1.00 84.06 96 ILE A CA 1
ATOM 748 C C . ILE A 1 96 ? -0.337 -5.575 -4.583 1.00 84.06 96 ILE A C 1
ATOM 750 O O . ILE A 1 96 ? 0.341 -6.517 -4.180 1.00 84.06 96 ILE A O 1
ATOM 754 N N . SER A 1 97 ? -0.666 -5.395 -5.855 1.00 84.25 97 SER A N 1
ATOM 755 C CA . SER A 1 97 ? -0.286 -6.311 -6.924 1.00 84.25 97 SER A CA 1
ATOM 756 C C . SER A 1 97 ? 0.401 -5.571 -8.058 1.00 84.25 97 SER A C 1
ATOM 758 O O . SER A 1 97 ? 0.127 -4.397 -8.307 1.00 84.25 97 SER A O 1
ATOM 760 N N . ASP A 1 98 ? 1.306 -6.261 -8.741 1.00 84.62 98 ASP A N 1
ATOM 761 C CA . ASP A 1 98 ? 2.027 -5.734 -9.892 1.00 84.62 98 ASP A CA 1
ATOM 762 C C . ASP A 1 98 ? 2.089 -6.765 -11.028 1.00 84.62 98 ASP A C 1
ATOM 764 O O . ASP A 1 98 ? 1.919 -7.973 -10.820 1.00 84.62 98 ASP A O 1
ATOM 768 N N . ASN A 1 99 ? 2.306 -6.277 -12.250 1.00 83.81 99 ASN A N 1
ATOM 769 C CA . ASN A 1 99 ? 2.443 -7.105 -13.452 1.00 83.81 99 ASN A CA 1
ATOM 770 C C . ASN A 1 99 ? 3.908 -7.336 -13.869 1.00 83.81 99 ASN A C 1
ATOM 772 O O . ASN A 1 99 ? 4.197 -7.539 -15.050 1.00 83.81 99 ASN A O 1
ATOM 776 N N . GLY A 1 100 ? 4.843 -7.231 -12.925 1.00 79.38 100 GLY A N 1
ATOM 777 C CA . GLY A 1 100 ? 6.267 -7.387 -13.169 1.00 79.38 100 GLY A CA 1
ATOM 778 C C . GLY A 1 100 ? 6.7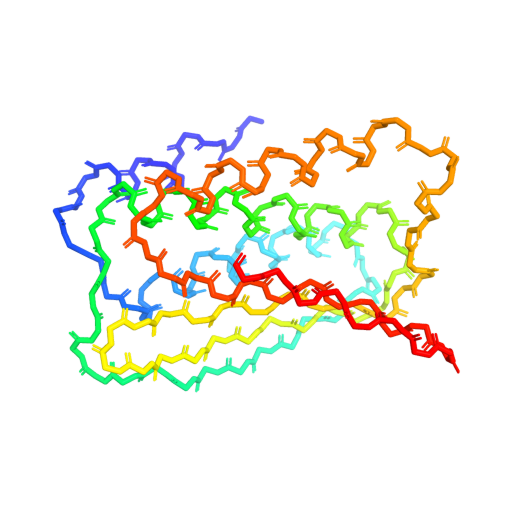19 -8.845 -13.237 1.00 79.38 100 GLY A C 1
ATOM 779 O O . GLY A 1 100 ? 5.943 -9.791 -13.355 1.00 79.38 100 GLY A O 1
ATOM 780 N N . LYS A 1 101 ? 8.036 -9.047 -13.163 1.00 69.75 101 LYS A N 1
ATOM 781 C CA . LYS A 1 101 ? 8.677 -10.366 -13.337 1.00 69.75 101 LYS A CA 1
ATOM 782 C C . LYS A 1 101 ? 8.526 -11.328 -12.141 1.00 69.75 101 LYS A C 1
ATOM 784 O O . LYS A 1 101 ? 8.995 -12.473 -12.210 1.00 69.75 101 LYS A O 1
ATOM 789 N N . GLY A 1 102 ? 7.907 -10.880 -11.050 1.00 66.56 102 GLY A N 1
ATOM 790 C CA . GLY A 1 102 ? 7.871 -11.577 -9.761 1.00 66.56 102 GLY A CA 1
ATOM 791 C C . GLY A 1 102 ? 9.224 -11.610 -9.046 1.00 66.56 102 GLY A C 1
ATOM 792 O O . GLY A 1 102 ? 10.204 -11.017 -9.503 1.00 66.56 102 GLY A O 1
ATOM 793 N N . PHE A 1 103 ? 9.281 -12.323 -7.922 1.00 61.22 103 PHE A N 1
ATOM 794 C CA . PHE A 1 103 ? 10.499 -12.558 -7.143 1.00 61.22 103 PHE A CA 1
ATOM 795 C C . PHE A 1 103 ? 10.857 -14.047 -7.134 1.00 61.22 103 PHE A C 1
ATOM 797 O O . PHE A 1 103 ? 9.977 -14.904 -7.158 1.00 61.22 103 PHE A O 1
ATOM 804 N N . ASP A 1 104 ? 12.154 -14.356 -7.133 1.00 54.47 104 ASP A N 1
ATOM 805 C CA . ASP A 1 104 ? 12.645 -15.730 -7.029 1.00 54.47 104 ASP A CA 1
ATOM 806 C C . ASP A 1 104 ? 12.897 -16.065 -5.553 1.00 54.47 104 ASP A C 1
ATOM 808 O O . ASP A 1 104 ? 13.836 -15.559 -4.933 1.00 54.47 104 ASP A O 1
ATOM 812 N N . THR A 1 105 ? 12.037 -16.898 -4.962 1.00 56.00 105 THR A N 1
ATOM 813 C CA . THR A 1 105 ? 12.119 -17.277 -3.542 1.00 56.00 105 THR A CA 1
ATOM 814 C C . THR A 1 105 ? 13.354 -18.120 -3.217 1.00 56.00 105 THR A C 1
ATOM 816 O O . THR A 1 105 ? 13.673 -18.294 -2.039 1.00 56.00 105 THR A O 1
ATOM 819 N N . GLY A 1 106 ? 14.049 -18.653 -4.230 1.00 46.81 106 GLY A N 1
ATOM 820 C CA . GLY A 1 106 ? 15.199 -19.539 -4.054 1.00 46.81 106 GLY A CA 1
ATOM 821 C C . GLY A 1 106 ? 16.554 -18.843 -3.904 1.00 46.81 106 GLY A C 1
ATOM 822 O O . GLY A 1 106 ? 17.492 -19.484 -3.434 1.00 46.81 106 GLY A O 1
ATOM 823 N N . LEU A 1 107 ? 16.687 -17.568 -4.294 1.00 42.53 107 LEU A N 1
ATOM 824 C CA . LEU A 1 107 ? 18.008 -16.954 -4.515 1.00 42.53 107 LEU A CA 1
ATOM 825 C C . LEU A 1 107 ? 18.302 -15.691 -3.693 1.00 42.53 107 LEU A C 1
ATOM 827 O O . LEU A 1 107 ? 19.477 -15.380 -3.506 1.00 42.53 107 LEU A O 1
ATOM 831 N N . ASP A 1 108 ? 17.294 -14.993 -3.157 1.00 44.31 108 ASP A N 1
ATOM 832 C CA . ASP A 1 108 ? 17.506 -13.668 -2.554 1.00 44.31 108 ASP A CA 1
ATOM 833 C C . ASP A 1 108 ? 17.187 -13.610 -1.054 1.00 44.31 108 ASP A C 1
ATOM 835 O O . ASP A 1 108 ? 16.051 -13.395 -0.629 1.00 44.31 108 ASP A O 1
ATOM 839 N N . VAL A 1 109 ? 18.230 -13.736 -0.229 1.00 44.16 109 VAL A N 1
ATOM 840 C CA . VAL A 1 109 ? 18.173 -13.610 1.242 1.00 44.16 109 VAL A CA 1
ATOM 841 C C . VAL A 1 109 ? 17.589 -12.249 1.672 1.00 44.16 109 VAL A C 1
ATOM 843 O O . VAL A 1 109 ? 16.946 -12.155 2.712 1.00 44.16 109 VAL A O 1
ATOM 846 N N . LEU A 1 110 ? 17.735 -11.201 0.848 1.00 42.78 110 LEU A N 1
ATOM 847 C CA . LEU A 1 110 ? 17.188 -9.858 1.095 1.00 42.78 110 LEU A CA 1
ATOM 848 C C . LEU A 1 110 ? 15.655 -9.781 0.966 1.00 42.78 110 LEU A C 1
ATOM 850 O O . LEU A 1 110 ? 15.020 -9.094 1.766 1.00 42.78 110 LEU A O 1
ATOM 854 N N . GLY A 1 111 ?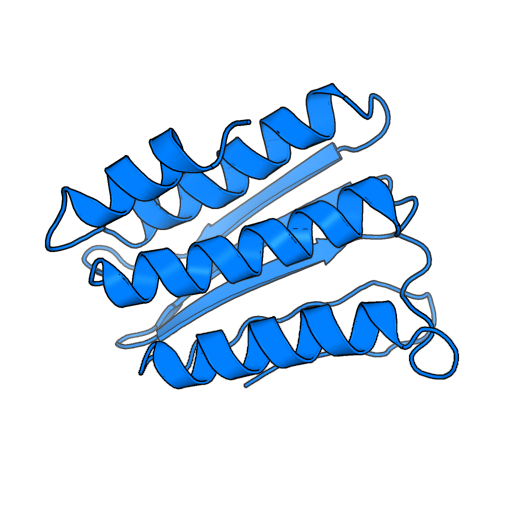 15.053 -10.520 0.027 1.00 47.81 111 GLY A N 1
ATOM 855 C CA . GLY A 1 111 ? 13.593 -10.588 -0.127 1.00 47.81 111 GLY A CA 1
ATOM 856 C C . GLY A 1 111 ? 12.912 -11.305 1.044 1.00 47.81 111 GLY A C 1
ATOM 857 O O . GLY A 1 111 ? 11.829 -10.910 1.479 1.00 47.81 111 GLY A O 1
ATOM 858 N N . HIS A 1 112 ? 13.592 -12.298 1.630 1.00 52.66 112 HIS A N 1
ATOM 859 C CA . HIS A 1 112 ? 13.122 -13.015 2.821 1.00 52.66 112 HIS A CA 1
ATOM 860 C C . HIS A 1 112 ? 13.005 -12.104 4.049 1.00 52.66 112 HIS A C 1
ATOM 862 O O . HIS A 1 112 ? 12.045 -12.243 4.802 1.00 52.66 112 HIS A O 1
ATOM 868 N N . PHE A 1 113 ? 13.908 -11.132 4.235 1.00 54.06 113 PHE A N 1
ATOM 869 C CA . PHE A 1 113 ? 13.824 -10.195 5.364 1.00 54.06 113 PHE A CA 1
ATOM 870 C C . PHE A 1 113 ? 12.648 -9.221 5.240 1.00 54.06 113 PHE A C 1
ATOM 872 O O . PHE A 1 113 ? 11.989 -8.934 6.240 1.00 54.06 113 PHE A O 1
ATOM 879 N N . GLY A 1 114 ? 12.353 -8.728 4.031 1.00 59.81 114 GLY A N 1
ATOM 880 C CA . GLY A 1 114 ? 11.171 -7.895 3.780 1.00 59.81 114 GLY A CA 1
ATOM 881 C C . GLY A 1 114 ? 9.882 -8.653 4.103 1.00 59.81 114 GLY A C 1
ATOM 882 O O . GLY A 1 114 ? 9.043 -8.162 4.856 1.00 59.81 114 GLY A O 1
ATOM 883 N N . LEU A 1 115 ? 9.776 -9.896 3.625 1.00 63.12 115 LEU A N 1
ATOM 884 C CA . LEU A 1 115 ? 8.627 -10.776 3.865 1.00 63.12 115 LEU A CA 1
ATOM 885 C C . LEU A 1 115 ? 8.468 -11.158 5.345 1.00 63.12 115 LEU A C 1
ATOM 887 O O . LEU A 1 115 ? 7.364 -11.085 5.881 1.00 63.12 115 LEU A O 1
ATOM 891 N N . GLN A 1 116 ? 9.558 -11.504 6.036 1.00 63.53 116 GLN A N 1
ATOM 892 C CA . GLN A 1 116 ? 9.539 -11.796 7.475 1.00 63.53 116 GLN A CA 1
ATOM 893 C C . GLN A 1 116 ? 9.121 -10.578 8.304 1.00 63.53 116 GLN A C 1
ATOM 895 O O . GLN A 1 116 ? 8.295 -10.708 9.205 1.00 63.53 116 GLN A O 1
ATOM 900 N N . ASN A 1 117 ? 9.629 -9.389 7.968 1.00 66.31 117 ASN A N 1
ATOM 901 C CA . ASN A 1 117 ? 9.234 -8.150 8.633 1.00 66.31 117 ASN A CA 1
ATOM 902 C C . ASN A 1 117 ? 7.760 -7.818 8.383 1.00 66.31 117 ASN A C 1
ATOM 904 O O . ASN A 1 117 ? 7.075 -7.371 9.298 1.00 66.31 117 ASN A O 1
ATOM 908 N N . MET A 1 118 ? 7.255 -8.030 7.164 1.00 69.00 118 MET A N 1
ATOM 909 C CA . MET A 1 118 ? 5.836 -7.828 6.864 1.00 69.00 118 MET A CA 1
ATOM 910 C C . MET A 1 118 ? 4.953 -8.799 7.660 1.00 69.00 118 MET A C 1
ATOM 912 O O . MET A 1 118 ? 3.953 -8.367 8.229 1.00 69.00 118 MET A O 1
ATOM 916 N N . LYS A 1 119 ? 5.373 -10.064 7.794 1.00 66.56 119 LYS A N 1
ATOM 917 C CA . LYS A 1 119 ? 4.687 -11.074 8.611 1.00 66.56 119 LYS A CA 1
ATOM 918 C C . LYS A 1 119 ? 4.646 -10.695 10.093 1.00 66.56 119 LYS A C 1
ATOM 920 O O . LYS A 1 119 ? 3.574 -10.666 10.685 1.00 66.56 119 LYS A O 1
ATOM 925 N N . GLN A 1 120 ? 5.793 -10.342 10.672 1.00 67.44 120 GLN A N 1
ATOM 926 C CA . GLN A 1 120 ? 5.868 -9.939 12.077 1.00 67.44 120 GLN A CA 1
ATOM 927 C C . GLN A 1 120 ? 4.961 -8.729 12.364 1.00 67.44 120 GLN A C 1
ATOM 929 O O . GLN A 1 120 ? 4.266 -8.688 13.373 1.00 67.44 120 GLN A O 1
ATOM 934 N N . ARG A 1 121 ? 4.914 -7.753 11.450 1.00 71.81 121 ARG A N 1
ATOM 935 C CA . ARG A 1 121 ? 4.062 -6.562 11.598 1.00 71.81 121 ARG A CA 1
ATOM 936 C C . ARG A 1 121 ? 2.570 -6.869 11.467 1.00 71.81 121 ARG A C 1
ATOM 938 O O . ARG A 1 121 ? 1.768 -6.217 12.133 1.00 71.81 121 ARG A O 1
ATOM 945 N N . ALA A 1 122 ? 2.199 -7.832 10.622 1.00 67.44 122 ALA A N 1
ATOM 946 C CA . ALA A 1 122 ? 0.822 -8.304 10.517 1.00 67.44 122 ALA A CA 1
ATOM 947 C C . ALA A 1 122 ? 0.374 -8.956 11.836 1.00 67.44 122 ALA A C 1
ATOM 949 O O . ALA A 1 122 ? -0.671 -8.578 12.367 1.00 67.44 122 ALA A O 1
ATOM 950 N N . GLU A 1 123 ? 1.214 -9.819 12.419 1.00 67.50 123 GLU A N 1
ATOM 951 C CA . GLU A 1 123 ? 0.980 -10.447 13.729 1.00 67.50 123 GLU A CA 1
ATOM 952 C C . GLU A 1 123 ? 0.866 -9.404 14.861 1.00 67.50 123 GLU A C 1
ATOM 954 O O . GLU A 1 123 ? -0.042 -9.475 15.686 1.00 67.50 123 GLU A O 1
ATOM 959 N N . GLU A 1 124 ? 1.722 -8.377 14.870 1.00 66.56 124 GLU A N 1
ATOM 960 C CA . GLU A 1 124 ? 1.697 -7.288 15.864 1.00 66.56 124 GLU A CA 1
ATOM 961 C C . GLU A 1 124 ? 0.455 -6.379 15.766 1.00 66.56 124 GLU A C 1
ATOM 963 O O . GLU A 1 124 ? 0.161 -5.629 16.699 1.00 66.56 124 GLU A O 1
ATOM 968 N N . SER A 1 125 ? -0.278 -6.407 14.648 1.00 61.41 125 SER A N 1
ATOM 969 C CA . SER A 1 125 ? -1.416 -5.508 14.418 1.00 61.41 125 SER A CA 1
ATOM 970 C C . SER A 1 125 ? -2.719 -5.958 15.097 1.00 61.41 125 SER A C 1
ATOM 972 O O . SER A 1 125 ? -3.659 -5.163 15.184 1.00 61.41 125 SER A O 1
ATOM 974 N N . ASN A 1 126 ? -2.806 -7.203 15.594 1.00 62.12 126 ASN A N 1
ATOM 975 C CA . ASN A 1 126 ? -4.036 -7.812 16.141 1.00 62.12 126 ASN A CA 1
ATOM 976 C C . ASN A 1 126 ? -5.265 -7.736 15.206 1.00 62.12 126 ASN A C 1
ATOM 978 O O . ASN A 1 126 ? -6.399 -7.964 15.630 1.00 62.12 126 ASN A O 1
ATOM 982 N N . LEU A 1 127 ? -5.062 -7.390 13.939 1.00 56.03 127 LEU A N 1
ATOM 983 C CA . LEU A 1 127 ? -6.033 -7.599 12.880 1.00 56.03 127 LEU A CA 1
ATOM 984 C C . LEU A 1 127 ? -5.823 -9.027 12.360 1.00 56.03 127 LEU A C 1
ATOM 986 O O . LEU A 1 127 ? -4.757 -9.610 12.544 1.00 56.03 127 LEU A O 1
ATOM 990 N N . GLU A 1 128 ? -6.790 -9.563 11.628 1.00 53.25 128 GLU A N 1
ATOM 991 C CA . GLU A 1 128 ? -6.469 -10.544 10.587 1.00 53.25 128 GLU A CA 1
ATOM 992 C C . GLU A 1 128 ? -6.338 -9.778 9.258 1.00 53.25 128 GLU A C 1
ATOM 994 O O . GLU A 1 128 ? -7.261 -9.848 8.426 1.00 53.25 128 GLU A O 1
ATOM 999 N N . PRO A 1 129 ? -5.291 -8.943 9.058 1.00 49.66 129 PRO A N 1
ATOM 1000 C CA . PRO A 1 129 ? -5.145 -8.232 7.809 1.00 49.66 129 PRO A CA 1
ATOM 1001 C C . PRO A 1 129 ? -4.727 -9.272 6.774 1.00 49.66 129 PRO A C 1
ATOM 1003 O O . PRO A 1 129 ? -3.586 -9.720 6.753 1.00 49.66 129 PRO A O 1
ATOM 1006 N N . THR A 1 130 ? -5.647 -9.680 5.901 1.00 50.28 130 THR A N 1
ATOM 1007 C CA . THR A 1 130 ? -5.219 -10.428 4.716 1.00 50.28 130 THR A CA 1
ATOM 1008 C C . THR A 1 130 ? -4.577 -9.423 3.787 1.00 50.28 130 THR A C 1
ATOM 1010 O O . THR A 1 130 ? -5.273 -8.674 3.093 1.00 50.28 130 THR A O 1
ATOM 1013 N N . ILE A 1 131 ? -3.251 -9.372 3.836 1.00 51.41 131 ILE A N 1
ATOM 1014 C CA . ILE A 1 131 ? -2.448 -8.627 2.882 1.00 51.41 131 ILE A CA 1
ATOM 1015 C C . ILE A 1 131 ? -2.042 -9.631 1.819 1.00 51.41 131 ILE A C 1
ATOM 1017 O O . ILE A 1 131 ? -1.178 -10.484 2.019 1.00 51.41 131 ILE A O 1
ATOM 1021 N N . ASP A 1 132 ? -2.733 -9.560 0.691 1.00 51.16 132 ASP A N 1
ATOM 1022 C CA . ASP A 1 132 ? -2.404 -10.361 -0.475 1.00 51.16 132 ASP A CA 1
ATOM 1023 C C . ASP A 1 132 ? -1.385 -9.582 -1.307 1.00 51.16 132 ASP A C 1
ATOM 1025 O O . ASP A 1 132 ? -1.654 -8.470 -1.773 1.00 51.16 132 ASP A O 1
ATOM 1029 N N . LEU A 1 133 ? -0.190 -10.153 -1.429 1.00 49.75 133 LEU A N 1
ATOM 1030 C C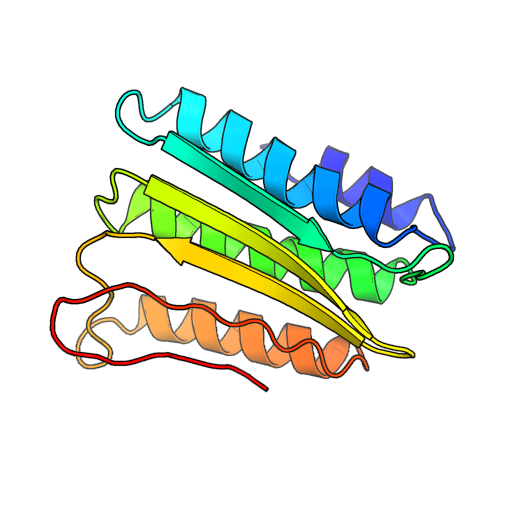A . LEU A 1 133 ? 0.872 -9.639 -2.279 1.00 49.75 133 LEU A CA 1
ATOM 1031 C C . LEU A 1 133 ? 1.013 -10.612 -3.441 1.00 49.75 133 LEU A C 1
ATOM 1033 O O . LEU A 1 133 ? 1.739 -11.603 -3.367 1.00 49.75 133 LEU A O 1
ATOM 1037 N N . SER A 1 134 ? 0.287 -10.339 -4.519 1.00 49.56 134 SER A N 1
ATOM 1038 C CA . SER A 1 134 ? 0.292 -11.165 -5.722 1.00 49.56 134 SER A CA 1
ATOM 1039 C C . SER A 1 134 ? 1.024 -10.462 -6.858 1.00 49.56 134 SER A C 1
ATOM 1041 O O . SER A 1 134 ? 0.719 -9.329 -7.223 1.00 49.56 134 SER A O 1
ATOM 1043 N N . CYS A 1 135 ? 1.976 -11.169 -7.463 1.00 45.16 135 CYS A N 1
ATOM 1044 C CA . CYS A 1 135 ? 2.580 -10.772 -8.728 1.00 45.16 135 CYS A CA 1
ATOM 1045 C C . CYS A 1 135 ? 2.034 -11.694 -9.821 1.00 45.16 135 CYS A C 1
ATOM 1047 O O . CYS A 1 135 ? 2.108 -12.919 -9.700 1.00 45.16 135 CYS A O 1
ATOM 1049 N N . HIS A 1 136 ? 1.457 -11.131 -10.883 1.00 45.06 136 HIS A N 1
ATOM 1050 C CA . HIS A 1 136 ? 0.944 -11.937 -11.991 1.00 45.06 136 HIS A CA 1
ATOM 1051 C C . HIS A 1 136 ? 2.105 -12.433 -12.867 1.00 45.06 136 HIS A C 1
ATOM 1053 O O . HIS A 1 136 ? 2.443 -11.816 -13.875 1.00 45.06 136 HIS A O 1
ATOM 1059 N N . ARG A 1 137 ? 2.693 -13.592 -12.539 1.00 39.81 137 ARG A N 1
ATOM 1060 C CA . ARG A 1 137 ? 3.360 -14.405 -13.568 1.00 39.81 137 ARG A CA 1
ATOM 1061 C C . ARG A 1 137 ? 2.299 -15.100 -14.416 1.00 39.81 137 ARG A C 1
ATOM 1063 O O . ARG A 1 137 ? 1.287 -15.570 -13.907 1.00 39.81 137 ARG A O 1
ATOM 1070 N N . HIS A 1 138 ? 2.589 -15.274 -15.704 1.00 36.38 138 HIS A N 1
ATOM 1071 C CA . HIS A 1 138 ? 1.818 -16.118 -16.630 1.00 36.38 138 HIS A CA 1
ATOM 1072 C C . HIS A 1 138 ? 1.692 -17.602 -16.206 1.00 36.38 138 HIS A C 1
ATOM 1074 O O . HIS A 1 138 ? 1.062 -18.383 -16.910 1.00 36.38 138 HIS A O 1
ATOM 1080 N N . HIS A 1 139 ? 2.245 -17.995 -15.059 1.00 30.98 139 HIS A N 1
ATOM 1081 C CA . HIS A 1 139 ? 1.987 -19.258 -14.383 1.00 30.98 139 HIS A CA 1
ATOM 1082 C C . HIS A 1 139 ? 1.797 -18.953 -12.899 1.00 30.98 139 HIS A C 1
ATOM 1084 O O . HIS A 1 139 ? 2.670 -18.343 -12.285 1.00 30.98 139 HIS A O 1
ATOM 1090 N N . GLY A 1 140 ? 0.609 -19.288 -12.394 1.00 34.19 140 GLY A N 1
ATOM 1091 C CA . GLY A 1 140 ? 0.095 -18.818 -11.116 1.00 34.19 140 GLY A CA 1
ATOM 1092 C C . GLY A 1 140 ? 0.984 -19.149 -9.929 1.00 34.19 140 GLY A C 1
ATOM 1093 O O . GLY A 1 140 ? 1.404 -20.285 -9.789 1.00 34.19 140 GLY A O 1
ATOM 1094 N N . ASP A 1 141 ? 1.176 -18.147 -9.077 1.00 34.31 141 ASP A N 1
ATOM 1095 C CA . ASP A 1 141 ? 1.416 -18.287 -7.645 1.00 34.31 141 ASP A CA 1
ATOM 1096 C C . ASP A 1 141 ? 0.861 -17.015 -6.985 1.00 34.31 141 ASP A C 1
ATOM 1098 O O . ASP A 1 141 ? 1.415 -15.922 -7.107 1.00 34.31 141 ASP A O 1
ATOM 1102 N N . CYS A 1 142 ? -0.311 -17.142 -6.360 1.00 34.78 142 CYS A N 1
ATOM 1103 C CA . CYS A 1 142 ? -0.931 -16.085 -5.565 1.00 34.78 142 CYS A CA 1
ATOM 1104 C C . CYS A 1 142 ? -0.409 -16.243 -4.133 1.00 34.78 142 CYS A C 1
ATOM 1106 O O . CYS A 1 142 ? -0.727 -17.235 -3.475 1.00 34.78 142 CYS A O 1
ATOM 1108 N N . LEU A 1 143 ? 0.416 -15.312 -3.652 1.00 37.72 143 LEU A N 1
ATOM 1109 C CA . LEU A 1 143 ? 0.873 -15.316 -2.263 1.00 37.72 143 LEU A CA 1
ATOM 1110 C C . LEU A 1 143 ? -0.106 -14.513 -1.402 1.00 37.72 143 LEU A C 1
ATOM 1112 O O . LEU A 1 143 ? 0.054 -13.321 -1.143 1.00 37.72 143 LEU A O 1
ATOM 1116 N N . CYS A 1 144 ? -1.151 -15.211 -0.962 1.00 31.48 144 CYS A N 1
ATOM 1117 C CA . CYS A 1 144 ? -2.041 -14.749 0.093 1.00 31.48 144 CYS A CA 1
ATOM 1118 C C . CYS A 1 144 ? -1.327 -14.916 1.441 1.00 31.48 144 CYS A C 1
ATOM 1120 O O . CYS A 1 144 ? -1.076 -16.051 1.853 1.00 31.48 144 CYS A O 1
ATOM 1122 N N . TYR A 1 145 ? -1.021 -13.826 2.147 1.00 36.66 145 TYR A N 1
ATOM 1123 C CA . TYR A 1 145 ? -0.618 -13.915 3.549 1.00 36.66 145 TYR A CA 1
ATOM 1124 C C . TYR A 1 145 ? -1.839 -13.625 4.436 1.00 36.66 145 TYR A C 1
ATOM 1126 O O . TYR A 1 145 ? -2.456 -12.560 4.343 1.00 36.66 145 TYR A O 1
ATOM 1134 N N . CYS A 1 146 ? -2.217 -14.637 5.223 1.00 28.94 146 CYS A N 1
ATOM 1135 C CA . CYS A 1 146 ? -3.176 -14.555 6.325 1.00 28.94 146 CYS A CA 1
ATOM 1136 C C . CYS A 1 146 ? -2.455 -14.201 7.623 1.00 28.94 146 CYS A C 1
ATOM 1138 O O . CYS A 1 146 ? -1.328 -14.719 7.812 1.00 28.94 146 CYS A O 1
#

Foldseek 3Di:
DPPPPLLVVLVVDQKDAPVNLLVSLQVLLVVLCVVVVQADEAEEEAEDPPHIAGSLLSVLVSLLSNLLSCCQSPPFPFNYWYWYWHDDPQEIEIEIETAGPDDDPPPDPPVVVSVVSNLVSCVSNPHVHFYWYAYDDPDDDTDTDD